Protein AF-G3ILK9-F1 (afdb_monomer_lite)

Sequence (93 aa):
MQEETKAKEEEGVPDEEGWVKVTRRGHRPVLPQTEASSLRVLKREKRKRARKELLNFYAWQHRETKMEHLAQLRKKFEEDKQRIELMRTQCKS

Structure (mmCIF, N/CA/C/O backbone):
data_AF-G3ILK9-F1
#
_entry.id   AF-G3ILK9-F1
#
loop_
_atom_site.group_PDB
_atom_site.id
_atom_site.type_symbol
_atom_site.label_atom_id
_atom_site.label_alt_id
_atom_site.label_comp_id
_atom_site.label_asym_id
_atom_site.label_entity_id
_atom_site.label_seq_id
_atom_site.pdbx_PDB_ins_code
_atom_site.Cartn_x
_atom_site.Cartn_y
_atom_site.Cartn_z
_atom_site.occupancy
_atom_site.B_iso_or_equiv
_atom_site.auth_seq_id
_atom_site.auth_comp_id
_atom_site.auth_asym_id
_atom_site.auth_atom_id
_atom_site.pdbx_PDB_model_num
ATOM 1 N N . MET A 1 1 ? -8.084 -28.549 -28.028 1.00 46.00 1 MET A N 1
ATOM 2 C CA . MET A 1 1 ? -9.452 -28.389 -28.575 1.00 46.00 1 MET A CA 1
ATOM 3 C C . MET A 1 1 ? -10.490 -29.239 -27.846 1.00 46.00 1 MET A C 1
ATOM 5 O O . MET A 1 1 ? -11.529 -28.694 -27.525 1.00 46.00 1 MET A O 1
ATOM 9 N N . GLN A 1 2 ? -10.233 -30.515 -27.527 1.00 50.34 2 GLN A N 1
ATOM 10 C CA . GLN A 1 2 ? -11.190 -31.356 -26.775 1.00 50.34 2 GLN A CA 1
ATOM 11 C C . GLN A 1 2 ? -11.376 -30.958 -25.290 1.00 50.34 2 GLN A C 1
ATOM 13 O O . GLN A 1 2 ? -12.419 -31.235 -24.713 1.00 50.34 2 GLN A O 1
ATOM 18 N N . GLU A 1 3 ? -10.399 -30.298 -24.657 1.00 56.16 3 GLU A N 1
ATOM 19 C CA . GLU A 1 3 ? -10.538 -29.769 -23.282 1.00 56.16 3 GLU A CA 1
ATOM 20 C C . GLU A 1 3 ? -11.410 -28.508 -23.208 1.00 56.16 3 GLU A C 1
ATOM 22 O O . GLU A 1 3 ? -12.193 -28.335 -22.278 1.00 56.16 3 GLU A O 1
ATOM 27 N N . GLU A 1 4 ? -11.321 -27.635 -24.213 1.00 59.03 4 GLU A N 1
ATOM 28 C CA . GLU A 1 4 ? -12.080 -26.379 -24.251 1.00 59.03 4 GLU A CA 1
ATOM 29 C C . GLU A 1 4 ? -13.581 -26.603 -24.464 1.00 59.03 4 GLU A C 1
ATOM 31 O O . GLU A 1 4 ? -14.383 -25.731 -24.140 1.00 59.03 4 GLU A O 1
ATOM 36 N N . THR A 1 5 ? -13.973 -27.748 -25.029 1.00 59.38 5 THR A N 1
ATOM 37 C CA . THR A 1 5 ? -15.382 -28.129 -25.182 1.00 59.38 5 THR A CA 1
ATOM 38 C C . THR A 1 5 ? -15.957 -28.667 -23.877 1.00 59.38 5 THR A C 1
ATOM 40 O O . THR A 1 5 ? -17.056 -28.270 -23.517 1.00 59.38 5 THR A O 1
ATOM 43 N N . LYS A 1 6 ? -15.185 -29.457 -23.116 1.00 61.03 6 LYS A N 1
ATOM 44 C CA . LYS A 1 6 ? -15.590 -29.947 -21.785 1.00 61.03 6 LYS A CA 1
ATOM 45 C C . LYS A 1 6 ? -15.772 -28.802 -20.783 1.00 61.03 6 LYS A C 1
ATOM 47 O O . LYS A 1 6 ? -16.787 -28.725 -20.107 1.00 61.03 6 LYS A O 1
ATOM 52 N N . ALA A 1 7 ? -14.854 -27.832 -20.781 1.00 60.62 7 ALA A N 1
ATOM 53 C CA . ALA A 1 7 ? -14.948 -26.656 -19.910 1.00 60.62 7 ALA A CA 1
ATOM 54 C C . ALA A 1 7 ? -16.147 -25.734 -20.219 1.00 60.62 7 ALA A C 1
ATOM 56 O O . ALA A 1 7 ? -16.564 -24.977 -19.350 1.00 60.62 7 ALA A O 1
ATOM 57 N N . LYS A 1 8 ? -16.701 -25.773 -21.443 1.00 61.41 8 LYS A N 1
ATOM 58 C CA . LYS A 1 8 ? -17.932 -25.039 -21.793 1.00 61.41 8 LYS A CA 1
ATOM 59 C C . LYS A 1 8 ? -19.189 -25.711 -21.246 1.00 61.41 8 LYS A C 1
ATOM 61 O O . LYS A 1 8 ? -20.164 -25.015 -20.992 1.00 61.41 8 LYS A O 1
ATOM 66 N N . GLU A 1 9 ? -19.177 -27.035 -21.123 1.00 61.41 9 GLU A N 1
ATOM 67 C CA . GLU A 1 9 ? -20.318 -27.818 -20.634 1.00 61.41 9 GLU A CA 1
ATOM 68 C C . GLU A 1 9 ? -20.411 -27.787 -19.098 1.00 61.41 9 GLU A C 1
ATOM 70 O O . GLU A 1 9 ? -21.508 -27.855 -18.555 1.00 61.41 9 GLU A O 1
ATOM 75 N N . GLU A 1 10 ? -19.285 -27.590 -18.403 1.00 60.62 10 GLU A N 1
ATOM 76 C CA . GLU A 1 10 ? -19.203 -27.477 -16.934 1.00 60.62 10 GLU A CA 1
ATOM 77 C C . GLU A 1 10 ? -19.314 -26.022 -16.407 1.00 60.62 10 GLU A C 1
ATOM 79 O O . GLU A 1 10 ? -19.322 -25.785 -15.197 1.00 60.62 10 GLU A O 1
ATOM 84 N N . GLU A 1 11 ? -19.404 -25.015 -17.287 1.00 59.56 11 GLU A N 1
ATOM 85 C CA . GLU A 1 11 ? -19.482 -23.593 -16.910 1.00 59.56 11 GLU A CA 1
ATOM 86 C C . GLU A 1 11 ? -20.860 -23.273 -16.290 1.00 59.56 11 GLU A C 1
ATOM 88 O O . GLU A 1 11 ? -21.869 -23.185 -16.986 1.00 59.56 11 GLU A O 1
ATOM 93 N N . GLY A 1 12 ? -20.903 -23.068 -14.969 1.00 62.38 12 GLY A N 1
ATOM 94 C CA . GLY A 1 12 ? -22.120 -22.670 -14.243 1.00 62.38 12 GLY A CA 1
ATOM 95 C C . GLY A 1 12 ? -22.913 -23.812 -13.602 1.00 62.38 12 GLY A C 1
ATOM 96 O O . GLY A 1 12 ? -23.954 -23.546 -13.000 1.00 62.38 12 GLY A O 1
ATOM 97 N N . VAL A 1 13 ? -22.422 -25.052 -13.676 1.00 70.69 13 VAL A N 1
ATOM 98 C CA . VAL A 1 13 ? -22.974 -26.177 -12.909 1.00 70.69 13 VAL A CA 1
ATOM 99 C C . VAL A 1 13 ? -22.403 -26.125 -11.481 1.00 70.69 13 VAL A C 1
ATOM 101 O O . VAL A 1 13 ? -21.182 -26.058 -11.328 1.00 70.69 13 VAL A O 1
ATOM 104 N N . PRO A 1 14 ? -23.242 -26.094 -10.429 1.00 71.44 14 PRO A N 1
ATOM 105 C CA . PRO A 1 14 ? -22.774 -26.214 -9.051 1.00 71.44 14 PRO A CA 1
ATOM 106 C C . PRO A 1 14 ? -22.221 -27.621 -8.807 1.00 71.44 14 PRO A C 1
ATOM 108 O O . PRO A 1 14 ? -22.898 -28.603 -9.114 1.00 71.44 14 PRO A O 1
ATOM 111 N N . ASP A 1 15 ? -21.017 -27.710 -8.242 1.00 77.62 15 ASP A N 1
ATOM 112 C CA . ASP A 1 15 ? -20.448 -28.979 -7.770 1.00 77.62 15 ASP A CA 1
ATOM 113 C C . ASP A 1 15 ? -21.276 -29.538 -6.580 1.00 77.62 15 ASP A C 1
ATOM 115 O O . ASP A 1 15 ? -22.121 -28.834 -6.019 1.00 77.62 15 ASP A O 1
ATOM 119 N N . GLU A 1 16 ? -21.032 -30.784 -6.157 1.00 73.38 16 GLU A N 1
ATOM 120 C CA . GLU A 1 16 ? -21.778 -31.455 -5.068 1.00 73.38 16 GLU A CA 1
ATOM 121 C C . GLU A 1 16 ? -21.724 -30.686 -3.725 1.00 73.38 16 GLU A C 1
ATOM 123 O O . GLU A 1 16 ? -22.697 -30.676 -2.971 1.00 73.38 16 GLU A O 1
ATOM 128 N N . GLU A 1 17 ? -20.648 -29.934 -3.464 1.00 77.75 17 GLU A N 1
ATOM 129 C CA . GLU A 1 17 ? -20.515 -29.004 -2.329 1.00 77.75 17 GLU A CA 1
ATOM 130 C C . GLU A 1 17 ? -21.074 -27.582 -2.582 1.00 77.75 17 GLU A C 1
ATOM 132 O O . GLU A 1 17 ? -20.874 -26.678 -1.767 1.00 77.75 17 GLU A O 1
ATOM 137 N N . GLY A 1 18 ? -21.764 -27.343 -3.701 1.00 76.94 18 GLY A N 1
ATOM 138 C CA . GLY A 1 18 ? -22.415 -26.069 -4.033 1.00 76.94 18 GLY A CA 1
ATOM 139 C C . GLY A 1 18 ? -21.471 -24.949 -4.491 1.00 76.94 18 GLY A C 1
ATOM 140 O O . GLY A 1 18 ? -21.886 -23.791 -4.584 1.00 76.94 18 GLY A O 1
ATOM 141 N N . TRP A 1 19 ? -20.205 -25.255 -4.784 1.00 78.75 19 TRP A N 1
ATOM 142 C CA . TRP A 1 19 ? -19.264 -24.284 -5.342 1.00 78.75 19 TRP A CA 1
ATOM 143 C C . TRP A 1 19 ? -19.491 -24.112 -6.842 1.00 78.75 19 TRP A C 1
ATOM 145 O O . TRP A 1 19 ? -19.639 -25.081 -7.581 1.00 78.75 19 TRP A O 1
ATOM 155 N N . VAL A 1 20 ? -19.481 -22.861 -7.304 1.00 76.88 20 VAL A N 1
ATOM 156 C CA . VAL A 1 20 ? -19.588 -22.524 -8.728 1.00 76.88 20 VAL A CA 1
ATOM 157 C C . VAL A 1 20 ? -18.210 -22.125 -9.248 1.00 76.88 20 VAL A C 1
ATOM 159 O O . VAL A 1 20 ? -17.652 -21.099 -8.846 1.00 76.88 20 VAL A O 1
ATOM 162 N N . LYS A 1 21 ? -17.650 -22.918 -10.167 1.00 71.50 21 LYS A N 1
ATOM 163 C CA . LYS A 1 21 ? -16.392 -22.589 -10.849 1.00 71.50 21 LYS A CA 1
ATOM 164 C C . LYS A 1 21 ? -16.625 -21.467 -11.870 1.00 71.50 21 LYS A C 1
ATOM 166 O O . LYS A 1 21 ? -17.131 -21.695 -12.964 1.00 71.50 21 LYS A O 1
ATOM 171 N N . VAL A 1 22 ? -16.227 -20.237 -1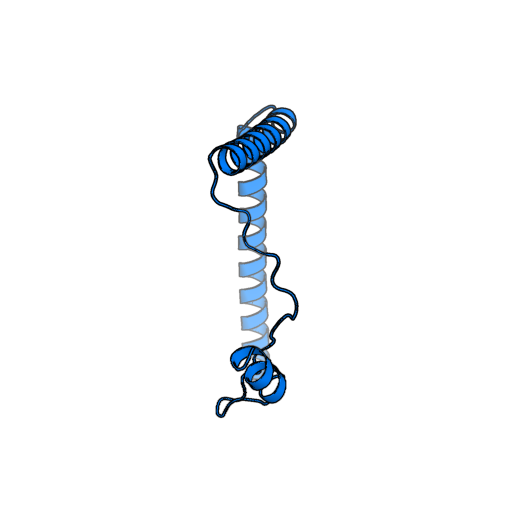1.534 1.00 74.56 22 VAL A N 1
ATOM 172 C CA . VAL A 1 22 ? -16.262 -19.096 -12.468 1.00 74.56 22 VAL A CA 1
ATOM 173 C C . VAL A 1 22 ? -15.005 -19.111 -13.340 1.00 74.56 22 VAL A C 1
ATOM 175 O O . VAL A 1 22 ? -13.946 -18.621 -12.943 1.00 74.56 22 VAL A O 1
ATOM 178 N N . THR A 1 23 ? -15.100 -19.657 -14.551 1.00 70.00 23 THR A N 1
ATOM 179 C CA . THR A 1 23 ? -13.994 -19.616 -15.518 1.00 70.00 23 THR A CA 1
ATOM 180 C C . THR A 1 23 ? -14.051 -18.341 -16.360 1.00 70.00 23 THR A C 1
ATOM 182 O O . THR A 1 23 ? -15.034 -18.083 -17.050 1.00 70.00 23 THR A O 1
ATOM 185 N N . ARG A 1 24 ? -12.980 -17.531 -16.372 1.00 69.94 24 ARG A N 1
ATOM 186 C CA . ARG A 1 24 ? -12.871 -16.395 -17.304 1.00 69.94 24 ARG A CA 1
ATOM 187 C C . ARG A 1 24 ? -12.353 -16.879 -18.657 1.00 69.94 24 ARG A C 1
ATOM 189 O O . ARG A 1 24 ? -11.167 -17.181 -18.790 1.00 69.94 24 ARG A O 1
ATOM 196 N N . ARG A 1 25 ? -13.210 -16.877 -19.680 1.00 67.25 25 ARG A N 1
ATOM 197 C CA . ARG A 1 25 ? -12.781 -17.107 -21.068 1.00 67.25 25 ARG A CA 1
ATOM 198 C C . ARG A 1 25 ? -11.812 -16.007 -21.523 1.00 67.25 25 ARG A C 1
ATOM 200 O O . ARG A 1 25 ? -12.052 -14.821 -21.302 1.00 67.25 25 ARG A O 1
ATOM 207 N N . GLY A 1 26 ? -10.698 -16.414 -22.135 1.00 67.62 26 GLY A N 1
ATOM 208 C CA . GLY A 1 26 ? -9.625 -15.521 -22.589 1.00 67.62 26 GLY A CA 1
ATOM 209 C C . GLY A 1 26 ? -8.439 -15.462 -21.624 1.00 67.62 26 GLY A C 1
ATOM 210 O O . GLY A 1 26 ? -8.248 -14.486 -20.888 1.00 67.62 26 GLY A O 1
ATOM 211 N N . HIS A 1 27 ? -7.599 -16.498 -21.648 1.00 68.69 27 HIS A N 1
ATOM 212 C CA . HIS A 1 27 ? -6.283 -16.432 -21.024 1.00 68.69 27 HIS A CA 1
ATOM 213 C C . HIS A 1 27 ? -5.357 -15.594 -21.919 1.00 68.69 27 HIS A C 1
ATOM 215 O O . HIS A 1 27 ? -5.098 -15.952 -23.067 1.00 68.69 27 HIS A O 1
ATOM 221 N N . ARG A 1 28 ? -4.855 -14.457 -21.416 1.00 71.94 28 ARG A N 1
ATOM 222 C CA . ARG A 1 28 ? -3.763 -13.748 -22.101 1.00 71.94 28 ARG A CA 1
ATOM 223 C C . ARG A 1 28 ? -2.531 -14.649 -22.032 1.00 71.94 28 ARG A C 1
ATOM 225 O O . ARG A 1 28 ? -2.174 -15.017 -20.915 1.00 71.94 28 ARG A O 1
ATOM 232 N N . PRO A 1 29 ? -1.879 -14.991 -23.157 1.00 74.75 29 PRO A N 1
ATOM 233 C CA . PRO A 1 29 ? -0.683 -15.822 -23.118 1.00 74.75 29 PRO A CA 1
ATOM 234 C C . PRO A 1 29 ? 0.327 -15.213 -22.143 1.00 74.75 29 PRO A C 1
ATOM 236 O O . PRO A 1 29 ? 0.519 -13.991 -22.121 1.00 74.75 29 PRO A O 1
ATOM 239 N N . VAL A 1 30 ? 0.919 -16.064 -21.298 1.00 74.00 30 VAL A N 1
ATOM 240 C CA . VAL A 1 30 ? 1.964 -15.634 -20.364 1.00 74.00 30 VAL A CA 1
ATOM 241 C C . VAL A 1 30 ? 3.064 -14.993 -21.200 1.00 74.00 30 VAL A C 1
ATOM 243 O O . VAL A 1 30 ? 3.491 -15.571 -22.201 1.00 74.00 30 VAL A O 1
ATOM 246 N N . LEU A 1 31 ? 3.487 -13.776 -20.840 1.00 73.00 31 LEU A N 1
ATOM 247 C CA . LEU A 1 31 ? 4.587 -13.139 -21.560 1.00 73.00 31 LEU A CA 1
ATOM 248 C C . LEU A 1 31 ? 5.797 -14.084 -21.527 1.00 73.00 31 LEU A C 1
ATOM 250 O O . LEU A 1 31 ? 6.132 -14.575 -20.448 1.00 73.00 31 LEU A O 1
ATOM 254 N N . PRO A 1 32 ? 6.472 -14.313 -22.666 1.00 75.62 32 PRO A N 1
ATOM 255 C CA . PRO A 1 32 ? 7.608 -15.218 -22.708 1.00 75.62 32 PRO A CA 1
ATOM 256 C C . PRO A 1 32 ? 8.687 -14.735 -21.735 1.00 75.62 32 PRO A C 1
ATOM 258 O O . PRO A 1 32 ? 9.043 -13.547 -21.716 1.00 75.62 32 PRO A O 1
ATOM 261 N N . GLN A 1 33 ? 9.190 -15.659 -20.913 1.00 76.81 33 GLN A N 1
ATOM 262 C CA . GLN A 1 33 ? 10.209 -15.407 -19.895 1.00 76.81 33 GLN A CA 1
ATOM 263 C C . GLN A 1 33 ? 11.584 -15.253 -20.558 1.00 76.81 33 GLN A C 1
ATOM 265 O O . GLN A 1 33 ? 12.460 -16.101 -20.471 1.00 76.81 33 GLN A O 1
ATOM 270 N N . THR A 1 34 ? 11.734 -14.156 -21.291 1.00 87.06 34 THR A N 1
ATOM 271 C CA . THR A 1 34 ? 12.967 -13.742 -21.964 1.00 87.06 34 THR A CA 1
ATOM 272 C C . THR A 1 34 ? 13.701 -12.711 -21.116 1.00 87.06 34 THR A C 1
ATOM 274 O O . THR A 1 34 ? 13.078 -11.958 -20.363 1.00 87.06 34 THR A O 1
ATOM 277 N N . GLU A 1 35 ? 15.018 -12.600 -21.282 1.00 87.06 35 GLU A N 1
ATOM 278 C CA . GLU A 1 35 ? 15.828 -11.587 -20.589 1.00 87.06 35 GLU A CA 1
ATOM 279 C C . GLU A 1 35 ? 15.298 -10.164 -20.827 1.00 87.06 35 GLU A C 1
ATOM 281 O O . GLU A 1 35 ? 15.190 -9.359 -19.900 1.00 87.06 35 GLU A O 1
ATOM 286 N N . ALA A 1 36 ? 14.852 -9.869 -22.052 1.00 86.56 36 ALA A N 1
ATOM 287 C CA . ALA A 1 36 ? 14.234 -8.592 -22.398 1.00 86.56 36 ALA A CA 1
ATOM 288 C C . ALA A 1 36 ? 12.931 -8.324 -21.619 1.00 86.56 36 ALA A C 1
ATOM 290 O O . ALA A 1 36 ? 12.672 -7.180 -21.228 1.00 86.56 36 ALA A O 1
ATOM 291 N N . SER A 1 37 ? 12.116 -9.354 -21.367 1.00 85.81 37 SER A N 1
ATOM 292 C CA . SER A 1 37 ? 10.910 -9.257 -20.533 1.00 85.81 37 SER A CA 1
ATOM 293 C C . SER A 1 37 ? 11.276 -8.948 -19.078 1.00 85.81 37 SER A C 1
ATOM 295 O O . SER A 1 37 ? 10.761 -7.986 -18.500 1.00 85.81 37 SER A O 1
ATOM 297 N N . SER A 1 38 ? 12.258 -9.665 -18.525 1.00 86.31 38 SER A N 1
ATOM 298 C CA . SER A 1 38 ? 12.780 -9.436 -17.172 1.00 86.31 38 SER A CA 1
ATOM 299 C C . SER A 1 38 ? 13.323 -8.014 -17.001 1.00 86.31 38 SER A C 1
ATOM 301 O O . SER A 1 38 ? 12.973 -7.315 -16.048 1.00 86.31 38 SER A O 1
ATOM 303 N N . LEU A 1 39 ? 14.089 -7.511 -17.973 1.00 91.62 39 LEU A N 1
ATOM 304 C CA . LEU A 1 39 ? 14.597 -6.137 -17.962 1.00 91.62 39 LEU A CA 1
ATOM 305 C C . LEU A 1 39 ? 13.472 -5.091 -18.022 1.00 91.62 39 LEU A C 1
ATOM 307 O O . LEU A 1 39 ? 13.566 -4.048 -17.371 1.00 91.62 39 LEU A O 1
ATOM 311 N N . ARG A 1 40 ? 12.391 -5.345 -18.771 1.00 89.00 40 ARG A N 1
ATOM 312 C CA . ARG A 1 40 ? 11.213 -4.457 -18.811 1.00 89.00 40 ARG A CA 1
ATOM 313 C C . ARG A 1 40 ? 10.497 -4.410 -17.461 1.00 89.00 40 ARG A C 1
ATOM 315 O O . ARG A 1 40 ? 10.107 -3.321 -17.031 1.00 89.00 40 ARG A O 1
ATOM 322 N N . VAL A 1 41 ? 10.362 -5.549 -16.782 1.00 90.00 41 VAL A N 1
ATOM 323 C CA . VAL A 1 41 ? 9.802 -5.621 -15.423 1.00 90.00 41 VAL A CA 1
ATOM 324 C C . VAL A 1 41 ? 10.673 -4.826 -14.452 1.00 90.00 41 VAL A C 1
ATOM 326 O O . VAL A 1 41 ? 10.166 -3.903 -13.813 1.00 90.00 41 VAL A O 1
ATOM 329 N N . LEU A 1 42 ? 11.986 -5.069 -14.435 1.00 91.06 42 LEU A N 1
ATOM 330 C CA . LEU A 1 42 ? 12.933 -4.354 -13.573 1.00 91.06 42 LEU A CA 1
ATOM 331 C C . LEU A 1 42 ? 12.917 -2.836 -13.815 1.00 91.06 42 LEU A C 1
ATOM 333 O O . LEU A 1 42 ? 12.888 -2.051 -12.866 1.00 91.06 42 LEU A O 1
ATOM 337 N N . LYS A 1 43 ? 12.869 -2.387 -15.077 1.00 93.38 43 LYS A N 1
ATOM 338 C CA . LYS A 1 43 ? 12.728 -0.957 -15.417 1.00 93.38 43 LYS A CA 1
ATOM 339 C C . LYS A 1 43 ? 11.417 -0.371 -14.884 1.00 93.38 43 LYS A C 1
ATOM 341 O O . LYS A 1 43 ? 11.404 0.748 -14.366 1.00 93.38 43 LYS A O 1
ATOM 346 N N . ARG A 1 44 ? 10.311 -1.117 -14.977 1.00 93.38 44 ARG A N 1
ATOM 347 C CA . ARG A 1 44 ? 9.006 -0.693 -14.450 1.00 93.38 44 ARG A CA 1
ATOM 348 C C . ARG A 1 44 ? 9.025 -0.587 -12.927 1.00 93.38 44 ARG A C 1
ATOM 350 O O . ARG A 1 44 ? 8.457 0.364 -12.392 1.00 93.38 44 ARG A O 1
ATOM 357 N N . GLU A 1 45 ? 9.684 -1.512 -12.239 1.00 93.31 45 GLU A N 1
ATOM 358 C CA . GLU A 1 45 ? 9.854 -1.462 -10.786 1.00 93.31 45 GLU A CA 1
ATOM 359 C C . GLU A 1 45 ? 10.727 -0.292 -10.341 1.00 93.31 45 GLU A C 1
ATOM 361 O O . GLU A 1 45 ? 10.306 0.464 -9.465 1.00 93.31 45 GLU A O 1
ATOM 366 N N . LYS A 1 46 ? 11.868 -0.057 -11.001 1.00 91.19 46 LYS A N 1
ATOM 367 C CA . LYS A 1 46 ? 12.713 1.122 -10.747 1.00 91.19 46 LYS A CA 1
ATOM 368 C C . LYS A 1 46 ? 11.926 2.423 -10.910 1.00 91.19 46 LYS A C 1
ATOM 370 O O . LYS A 1 46 ? 11.974 3.277 -10.033 1.00 91.19 46 LYS A O 1
ATOM 375 N N . ARG A 1 47 ? 11.112 2.550 -11.968 1.00 90.62 47 ARG A N 1
ATOM 376 C CA . ARG A 1 47 ? 10.247 3.728 -12.174 1.00 90.62 47 ARG A CA 1
ATOM 377 C C . ARG A 1 47 ? 9.183 3.876 -11.082 1.00 90.62 47 ARG A C 1
ATOM 379 O O . ARG A 1 47 ? 8.896 4.994 -10.664 1.00 90.62 47 ARG A O 1
ATOM 386 N N . LYS A 1 48 ? 8.581 2.774 -10.618 1.00 89.75 48 LYS A N 1
ATOM 387 C CA . LYS A 1 48 ? 7.631 2.794 -9.490 1.00 89.75 48 LYS A CA 1
ATOM 388 C C . LYS A 1 48 ? 8.316 3.225 -8.195 1.00 89.75 48 LYS A C 1
ATOM 390 O O . LYS A 1 48 ? 7.723 3.993 -7.445 1.00 8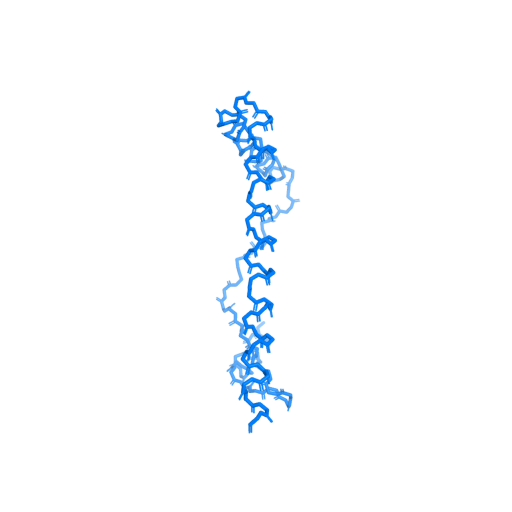9.75 48 LYS A O 1
ATOM 395 N N . ARG A 1 49 ? 9.532 2.737 -7.939 1.00 86.06 49 ARG A N 1
ATOM 396 C CA . ARG A 1 49 ? 10.316 3.088 -6.754 1.00 86.06 49 ARG A CA 1
ATOM 397 C C . ARG A 1 49 ? 10.708 4.567 -6.775 1.00 86.06 49 ARG A C 1
ATOM 399 O O . ARG A 1 49 ? 10.344 5.262 -5.841 1.00 86.06 49 ARG A O 1
ATOM 406 N N . ALA A 1 50 ? 11.259 5.066 -7.880 1.00 84.06 50 ALA A N 1
ATOM 407 C CA . ALA A 1 50 ? 11.617 6.479 -8.036 1.00 84.06 50 ALA A CA 1
ATOM 408 C C . ALA A 1 50 ? 10.416 7.430 -7.864 1.00 84.06 50 ALA A C 1
ATOM 410 O O . ALA A 1 50 ? 10.527 8.471 -7.228 1.00 84.06 50 ALA A O 1
ATOM 411 N N . ARG A 1 51 ? 9.229 7.058 -8.374 1.00 81.62 51 ARG A N 1
ATOM 412 C CA . ARG A 1 51 ? 7.991 7.825 -8.133 1.00 81.62 51 ARG A CA 1
ATOM 413 C C . ARG A 1 51 ? 7.626 7.890 -6.651 1.00 81.62 51 ARG A C 1
ATOM 415 O O . ARG A 1 51 ? 7.169 8.927 -6.194 1.00 81.62 51 ARG A O 1
ATOM 422 N N . LYS A 1 52 ? 7.799 6.784 -5.922 1.00 75.94 52 LYS A N 1
ATOM 423 C CA . LYS A 1 52 ? 7.534 6.727 -4.480 1.00 75.94 52 LYS A CA 1
ATOM 424 C C . LYS A 1 52 ? 8.590 7.499 -3.695 1.00 75.94 52 LYS A C 1
ATOM 426 O O . LYS A 1 52 ? 8.224 8.226 -2.795 1.00 75.94 52 LYS A O 1
ATOM 431 N N . GLU A 1 53 ? 9.863 7.386 -4.049 1.00 68.88 53 GLU A N 1
ATOM 432 C CA . GLU A 1 53 ? 10.952 8.144 -3.420 1.00 68.88 53 GLU A CA 1
ATOM 433 C C . GLU A 1 53 ? 10.766 9.659 -3.606 1.00 68.88 53 GLU A C 1
ATOM 435 O O . GLU A 1 53 ? 10.926 10.400 -2.646 1.00 68.88 53 GLU A O 1
ATOM 440 N N . LEU A 1 54 ? 10.301 10.115 -4.778 1.00 66.75 54 LEU A N 1
ATOM 441 C CA . LEU A 1 54 ? 9.995 11.532 -5.028 1.00 66.75 54 LEU A CA 1
ATOM 442 C C . LEU A 1 54 ? 8.788 12.054 -4.224 1.00 66.75 54 LEU A C 1
ATOM 444 O O . LEU A 1 54 ? 8.742 13.225 -3.867 1.00 66.75 54 LEU A O 1
ATOM 448 N N . LEU A 1 55 ? 7.811 11.191 -3.929 1.00 65.62 55 LEU A N 1
ATOM 449 C CA . LEU A 1 55 ? 6.681 11.496 -3.038 1.00 65.62 55 LEU A CA 1
ATOM 450 C C . LEU A 1 55 ? 7.068 11.430 -1.551 1.00 65.62 55 LEU A C 1
ATOM 452 O O . LEU A 1 55 ? 6.371 11.983 -0.704 1.00 65.62 55 LEU A O 1
ATOM 456 N N . ASN A 1 56 ? 8.169 10.752 -1.227 1.00 64.25 56 ASN A N 1
ATOM 457 C CA . ASN A 1 56 ? 8.551 10.387 0.130 1.00 64.25 56 ASN A CA 1
ATOM 458 C C . ASN A 1 56 ? 9.890 11.039 0.488 1.00 64.25 56 ASN A C 1
ATOM 460 O O . ASN A 1 56 ? 10.866 10.337 0.750 1.00 64.25 56 ASN A O 1
ATOM 464 N N . PHE A 1 57 ? 9.921 12.374 0.531 1.00 63.84 57 PHE A N 1
ATOM 465 C CA . PHE A 1 57 ? 11.109 13.141 0.926 1.00 63.84 57 PHE A CA 1
ATOM 466 C C . PHE A 1 57 ? 11.708 12.671 2.261 1.00 63.84 57 PHE A C 1
ATOM 468 O O . PHE A 1 57 ? 12.926 12.684 2.419 1.00 63.84 57 PHE A O 1
ATOM 475 N N . TYR A 1 58 ? 10.877 12.171 3.185 1.00 74.81 58 TYR A N 1
ATOM 476 C CA . TYR A 1 58 ? 11.352 11.542 4.409 1.00 74.81 58 TYR A CA 1
ATOM 477 C C . TYR A 1 58 ? 10.638 10.228 4.731 1.00 74.81 58 TYR A C 1
ATOM 479 O O . TYR A 1 58 ? 9.411 10.135 4.783 1.00 74.81 58 TYR A O 1
ATOM 487 N N . ALA A 1 59 ? 11.430 9.201 5.041 1.00 71.12 59 ALA A N 1
ATOM 488 C CA . ALA A 1 59 ? 10.927 7.896 5.460 1.00 71.12 59 ALA A CA 1
ATOM 489 C C . ALA A 1 59 ? 10.168 7.935 6.807 1.00 71.12 59 ALA A C 1
ATOM 491 O O . ALA A 1 59 ? 9.319 7.076 7.050 1.00 71.12 59 ALA A O 1
ATOM 492 N N . TRP A 1 60 ? 10.443 8.921 7.674 1.00 78.00 60 TRP A N 1
ATOM 493 C CA . TRP A 1 60 ? 9.834 9.014 9.008 1.00 78.00 60 TRP A CA 1
ATOM 494 C C . TRP A 1 60 ? 8.353 9.427 8.967 1.00 78.00 60 TRP A C 1
ATOM 496 O O . TRP A 1 60 ? 7.554 8.847 9.698 1.00 78.00 60 TRP A O 1
ATOM 506 N N . GLN A 1 61 ? 7.956 10.296 8.032 1.00 79.00 61 GLN A N 1
ATOM 507 C CA . GLN A 1 61 ? 6.563 10.737 7.854 1.00 79.00 61 GLN A CA 1
ATOM 508 C C . GLN A 1 61 ? 5.617 9.567 7.510 1.00 79.00 61 GLN A C 1
ATOM 510 O O . GLN A 1 61 ? 4.480 9.479 7.974 1.00 79.00 61 GLN A O 1
ATOM 515 N N . HIS A 1 62 ? 6.106 8.595 6.734 1.00 78.31 62 HIS A N 1
ATOM 516 C CA . HIS A 1 62 ? 5.361 7.366 6.421 1.00 78.31 62 HIS A CA 1
ATOM 517 C C . HIS A 1 62 ? 5.258 6.407 7.599 1.00 78.31 62 HIS A C 1
ATOM 519 O O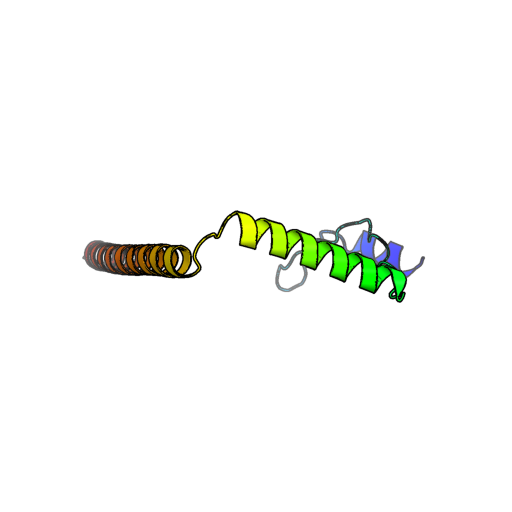 . HIS A 1 62 ? 4.319 5.619 7.676 1.00 78.31 62 HIS A O 1
ATOM 525 N N . ARG A 1 63 ? 6.248 6.415 8.492 1.00 85.69 63 ARG A N 1
ATOM 526 C CA . ARG A 1 63 ? 6.210 5.589 9.698 1.00 85.69 63 ARG A CA 1
ATOM 527 C C . ARG A 1 63 ? 5.163 6.132 10.662 1.00 85.69 63 ARG A C 1
ATOM 529 O O . ARG A 1 63 ? 4.376 5.347 11.173 1.00 85.69 63 ARG A O 1
ATOM 536 N N . GLU A 1 64 ? 5.126 7.445 10.844 1.00 86.88 64 GLU A N 1
ATOM 537 C CA . GLU A 1 64 ? 4.156 8.124 11.701 1.00 86.88 64 GLU A CA 1
ATOM 538 C C . GLU A 1 64 ? 2.715 7.912 11.219 1.00 86.88 64 GLU A C 1
ATOM 540 O O . GLU A 1 64 ? 1.913 7.333 11.946 1.00 86.88 64 GLU A O 1
ATOM 545 N N . THR A 1 65 ? 2.419 8.228 9.954 1.00 87.81 65 THR A N 1
ATOM 546 C CA . THR A 1 65 ? 1.074 8.039 9.367 1.00 87.81 65 THR A CA 1
ATOM 547 C C . THR A 1 65 ? 0.575 6.592 9.436 1.00 87.81 65 THR A C 1
ATOM 549 O O . THR A 1 65 ? -0.594 6.340 9.729 1.00 87.81 65 THR A O 1
ATOM 552 N N . LYS A 1 66 ? 1.451 5.603 9.211 1.00 90.88 66 LYS A N 1
ATOM 553 C CA . LYS A 1 66 ? 1.088 4.181 9.351 1.00 90.88 66 LYS A CA 1
ATOM 554 C C . LYS A 1 66 ? 0.791 3.797 10.796 1.00 90.88 66 LYS A C 1
ATOM 556 O O . LYS A 1 66 ? -0.113 2.998 11.026 1.00 90.88 66 LYS A O 1
ATOM 561 N N . MET A 1 67 ? 1.552 4.328 11.752 1.00 94.50 67 MET A N 1
ATOM 562 C CA . MET A 1 67 ? 1.324 4.068 13.175 1.00 94.50 67 MET A CA 1
ATOM 563 C C . MET A 1 67 ? 0.025 4.710 13.651 1.00 94.50 67 MET A C 1
ATOM 565 O O . MET A 1 67 ? -0.746 4.057 14.351 1.00 94.50 67 MET A O 1
ATOM 569 N N . GLU A 1 68 ? -0.259 5.935 13.213 1.00 94.19 68 GLU A N 1
ATOM 570 C CA . GLU A 1 68 ? -1.521 6.612 13.498 1.00 94.19 68 GLU A CA 1
ATOM 571 C C . GLU A 1 68 ? -2.711 5.819 12.940 1.00 94.19 68 GLU A C 1
ATOM 573 O O . GLU A 1 68 ? -3.656 5.516 13.668 1.00 94.19 68 GLU A O 1
ATOM 578 N N . HIS A 1 69 ? -2.634 5.383 11.680 1.00 95.69 69 HIS A N 1
ATOM 579 C CA . HIS A 1 69 ? -3.681 4.565 11.071 1.00 95.69 69 HIS A CA 1
ATOM 580 C C . HIS A 1 69 ? -3.888 3.230 11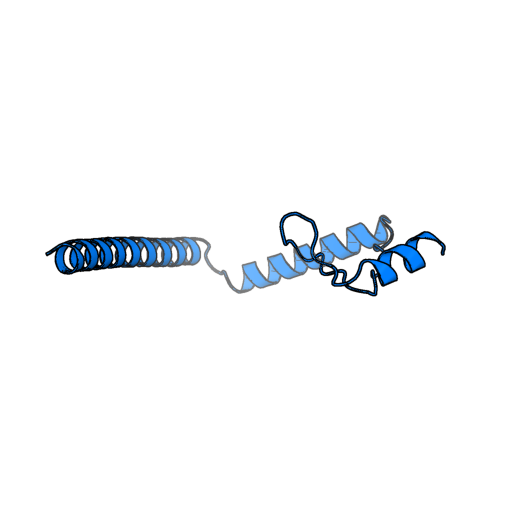.807 1.00 95.69 69 HIS A C 1
ATOM 582 O O . HIS A 1 69 ? -5.023 2.810 12.041 1.00 95.69 69 HIS A O 1
ATOM 588 N N . LEU A 1 70 ? -2.802 2.576 12.233 1.00 96.62 70 LEU A N 1
ATOM 589 C CA . LEU A 1 70 ? -2.870 1.346 13.022 1.00 96.62 70 LEU A CA 1
ATOM 590 C C . LEU A 1 70 ? -3.525 1.578 14.391 1.00 96.62 70 LEU A C 1
ATOM 592 O O . LEU A 1 70 ? -4.328 0.755 14.832 1.00 96.62 70 LEU A O 1
ATOM 596 N N . ALA A 1 71 ? -3.213 2.691 15.056 1.00 97.12 71 ALA A N 1
ATOM 597 C CA . ALA A 1 71 ? -3.831 3.061 16.324 1.00 97.12 71 ALA A CA 1
ATOM 598 C C . ALA A 1 71 ? -5.337 3.327 16.162 1.00 97.12 71 ALA A C 1
ATOM 600 O O . ALA A 1 71 ? -6.137 2.829 16.955 1.00 97.12 71 ALA A O 1
ATOM 601 N N . GLN A 1 72 ? -5.740 4.028 15.097 1.00 96.94 72 GLN A N 1
ATOM 602 C CA . GLN A 1 72 ? -7.151 4.269 14.779 1.00 96.94 72 GLN A CA 1
ATOM 603 C C . GLN A 1 72 ? -7.924 2.963 14.542 1.00 96.94 72 GLN A C 1
ATOM 605 O O . GLN A 1 72 ? -9.046 2.822 15.026 1.00 96.94 72 GLN A O 1
ATOM 610 N N . LEU A 1 73 ? -7.334 1.996 13.830 1.00 97.62 73 LEU A N 1
ATOM 611 C CA . LEU A 1 73 ? -7.952 0.685 13.603 1.00 97.62 73 LEU A CA 1
ATOM 612 C C . LEU A 1 73 ? -8.129 -0.103 14.903 1.00 97.62 73 LEU A C 1
ATOM 614 O O . LEU A 1 73 ? -9.194 -0.674 15.122 1.00 97.62 73 LEU A O 1
ATOM 618 N N . ARG A 1 74 ? -7.116 -0.105 15.779 1.00 96.81 74 ARG A N 1
ATOM 619 C CA . ARG A 1 74 ? -7.200 -0.765 17.093 1.00 96.81 74 ARG A CA 1
ATOM 620 C C . ARG A 1 74 ? -8.317 -0.173 17.944 1.00 96.81 74 ARG A C 1
ATOM 622 O O . ARG A 1 74 ? -9.124 -0.923 18.480 1.00 96.81 74 ARG A O 1
ATOM 629 N N . LYS A 1 75 ? -8.411 1.159 17.982 1.00 97.88 75 LYS A N 1
ATOM 630 C CA . LYS A 1 75 ? -9.467 1.866 18.711 1.00 97.88 75 LYS A CA 1
ATOM 631 C C . LYS A 1 75 ? -10.862 1.486 18.207 1.00 97.88 75 LYS A C 1
ATOM 633 O O . LYS A 1 75 ? -11.698 1.065 18.996 1.00 97.88 75 LYS A O 1
ATOM 638 N N . LYS A 1 76 ? -11.094 1.568 16.892 1.00 97.94 76 LYS A N 1
ATOM 639 C CA . LYS A 1 76 ? -12.390 1.198 16.295 1.00 97.94 76 LYS A CA 1
ATOM 640 C C . LYS A 1 76 ? -12.756 -0.261 16.560 1.00 97.94 76 LYS A C 1
ATOM 642 O O . LYS A 1 76 ? -13.907 -0.564 16.839 1.00 97.94 76 LYS A O 1
ATOM 647 N N . PHE A 1 77 ? -11.775 -1.158 16.506 1.00 98.12 77 PHE A N 1
ATOM 648 C CA . PHE A 1 77 ? -12.000 -2.573 16.777 1.00 98.12 77 PHE A CA 1
ATOM 649 C C . PHE A 1 77 ? -12.425 -2.832 18.230 1.00 98.12 77 PHE A C 1
ATOM 651 O O . PHE A 1 77 ? -13.325 -3.634 18.472 1.00 98.12 77 PHE A O 1
ATOM 658 N N . GLU A 1 78 ? -11.806 -2.151 19.197 1.00 97.44 78 GLU A N 1
ATOM 659 C CA . GLU A 1 78 ? -12.203 -2.236 20.607 1.00 97.44 78 GLU A CA 1
ATOM 660 C C . GLU A 1 78 ? -13.614 -1.682 20.839 1.00 97.44 78 GLU A C 1
ATOM 662 O O . GLU A 1 78 ? -14.419 -2.330 21.509 1.00 97.44 78 GLU A O 1
ATOM 667 N N . GLU A 1 79 ? -13.945 -0.540 20.232 1.00 97.38 79 GLU A N 1
ATOM 668 C CA . GLU A 1 79 ? -15.289 0.051 20.283 1.00 97.38 79 GLU A CA 1
ATOM 669 C C . GLU A 1 79 ? -16.351 -0.890 19.689 1.00 97.38 79 GLU A C 1
ATOM 671 O O . GLU A 1 79 ? -17.405 -1.114 20.289 1.00 97.38 79 GLU A O 1
ATOM 676 N N . ASP A 1 80 ? -16.071 -1.495 18.533 1.00 97.06 80 ASP A N 1
ATOM 677 C CA . ASP A 1 80 ? -16.983 -2.441 17.890 1.00 97.06 80 ASP A CA 1
ATOM 678 C C . ASP A 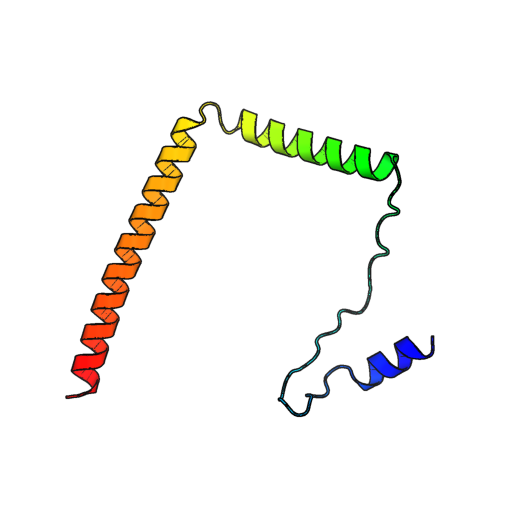1 80 ? -17.139 -3.726 18.712 1.00 97.06 80 ASP A C 1
ATOM 680 O O . ASP A 1 80 ? -18.248 -4.253 18.829 1.00 97.06 80 ASP A O 1
ATOM 684 N N . LYS A 1 81 ? -16.065 -4.206 19.350 1.00 97.25 81 LYS A N 1
ATOM 685 C CA . LYS A 1 81 ? -16.125 -5.349 20.270 1.00 97.25 81 LYS A CA 1
ATOM 686 C C . LYS A 1 81 ? -17.060 -5.062 21.447 1.00 97.25 81 LYS A C 1
ATOM 688 O O . LYS A 1 81 ? -17.916 -5.894 21.745 1.00 97.25 81 LYS A O 1
ATOM 693 N N . GLN A 1 82 ? -16.935 -3.885 22.062 1.00 96.12 82 GLN A N 1
ATOM 694 C CA . GLN A 1 82 ? -17.818 -3.449 23.149 1.00 96.12 82 GLN A CA 1
ATOM 695 C C . GLN A 1 82 ? -19.272 -3.330 22.675 1.00 96.12 82 GLN A C 1
ATOM 697 O O . GLN A 1 82 ? -20.180 -3.824 23.341 1.00 96.12 82 GLN A O 1
ATOM 702 N N . ARG A 1 83 ? -19.508 -2.746 21.492 1.00 95.44 83 ARG A N 1
ATOM 703 C CA . ARG A 1 83 ? -20.854 -2.637 20.909 1.00 95.44 83 ARG A CA 1
ATOM 704 C C . ARG A 1 83 ? -21.486 -4.012 20.685 1.00 95.44 83 ARG A C 1
ATOM 706 O O . ARG A 1 83 ? -22.650 -4.205 21.018 1.00 95.44 83 ARG A O 1
ATOM 713 N N . ILE A 1 84 ? -20.733 -4.974 20.150 1.00 94.88 84 ILE A N 1
ATOM 714 C CA . ILE A 1 84 ? -21.220 -6.344 19.926 1.00 94.88 84 ILE A CA 1
ATOM 715 C C . ILE A 1 84 ? -21.539 -7.037 21.253 1.00 94.88 84 ILE A C 1
ATOM 717 O O . ILE A 1 84 ? -22.536 -7.751 21.338 1.00 94.88 84 ILE A O 1
ATOM 721 N N . GLU A 1 85 ? -20.720 -6.844 22.285 1.00 93.88 85 GLU A N 1
ATOM 722 C CA . GLU A 1 85 ? -20.967 -7.414 23.609 1.00 93.88 85 GLU A CA 1
ATOM 723 C C . GLU A 1 85 ? -22.252 -6.857 24.235 1.00 93.88 85 GLU A C 1
ATOM 725 O O . GLU A 1 85 ? -23.094 -7.643 24.665 1.00 93.88 85 GLU A O 1
ATOM 730 N N . LEU A 1 86 ? -22.466 -5.539 24.169 1.00 93.44 86 LEU A N 1
ATOM 731 C CA . LEU A 1 86 ? -23.708 -4.894 24.613 1.00 93.44 86 LEU A CA 1
ATOM 732 C C . LEU A 1 86 ? -24.940 -5.403 23.851 1.00 93.44 86 LEU A C 1
ATOM 734 O O . LEU A 1 86 ? -25.969 -5.692 24.454 1.00 93.44 86 LEU A O 1
ATOM 738 N N . MET A 1 87 ? -24.845 -5.560 22.529 1.00 90.38 87 MET A N 1
ATOM 739 C CA . MET A 1 87 ? -25.955 -6.106 21.737 1.00 90.38 87 MET A CA 1
ATOM 740 C C . MET A 1 87 ? -26.232 -7.571 22.103 1.00 90.38 87 MET A C 1
ATOM 742 O O . MET A 1 87 ? -27.380 -7.993 22.192 1.00 90.38 87 MET A O 1
ATOM 746 N N . ARG A 1 88 ? -25.187 -8.364 22.367 1.00 90.62 88 ARG A N 1
ATOM 747 C CA . ARG A 1 88 ? -25.332 -9.767 22.784 1.00 90.62 88 ARG A CA 1
ATOM 748 C C . ARG A 1 88 ? -25.959 -9.917 24.165 1.00 90.62 88 ARG A C 1
ATOM 750 O O . ARG A 1 88 ? -26.648 -10.912 24.372 1.00 90.62 88 ARG A O 1
ATOM 757 N N . THR A 1 89 ? -25.695 -9.005 25.099 1.00 89.81 89 THR A N 1
ATOM 758 C CA . THR A 1 89 ? -26.332 -9.031 26.422 1.00 89.81 89 THR A CA 1
ATOM 759 C C . THR A 1 89 ? -27.796 -8.608 26.329 1.00 89.81 89 THR A C 1
ATOM 761 O O . THR A 1 89 ? -28.641 -9.311 26.871 1.00 89.81 89 THR A O 1
ATOM 764 N N . GLN A 1 90 ? -28.108 -7.555 25.563 1.00 82.75 90 GLN A N 1
ATOM 765 C CA . GLN A 1 90 ? -29.483 -7.085 25.335 1.00 82.75 90 GLN A CA 1
ATOM 766 C C . GLN A 1 90 ? -30.366 -8.086 24.573 1.00 82.75 90 GLN A C 1
ATOM 768 O O . GLN A 1 90 ? -31.562 -8.138 24.816 1.00 82.75 90 GLN A O 1
ATOM 773 N N . CYS A 1 91 ? -29.814 -8.884 23.654 1.00 71.25 91 CYS A N 1
ATOM 774 C CA . CYS A 1 91 ? -30.593 -9.895 22.923 1.00 71.25 91 CYS A CA 1
ATOM 775 C C . CYS A 1 91 ? -30.795 -11.213 23.693 1.00 71.25 91 CYS A C 1
ATOM 777 O O . CYS A 1 91 ? -31.481 -12.099 23.189 1.00 71.25 91 CYS A O 1
ATOM 779 N N . LYS A 1 92 ? -30.141 -11.398 24.847 1.00 69.56 92 LYS A N 1
ATOM 780 C CA . LYS A 1 92 ? -30.259 -12.615 25.673 1.00 69.56 92 LYS A CA 1
A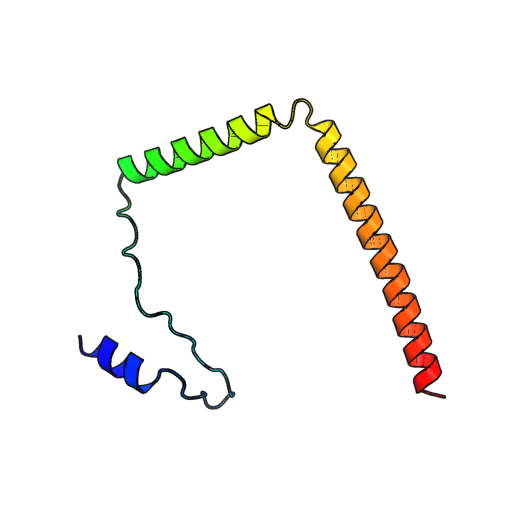TOM 781 C C . LYS A 1 92 ? -31.134 -12.431 26.916 1.00 69.56 92 LYS A C 1
ATOM 783 O O . LYS A 1 92 ? -31.476 -13.436 27.536 1.00 69.56 92 LYS A O 1
ATOM 788 N N . SER A 1 93 ? -31.450 -11.189 27.280 1.00 51.31 93 SER A N 1
ATOM 789 C CA . SER A 1 93 ? -32.565 -10.818 28.164 1.00 51.31 93 SER A CA 1
ATOM 790 C C . SER A 1 93 ? -33.882 -10.825 27.404 1.00 51.31 93 SER A C 1
ATOM 792 O O . SER A 1 93 ? -34.878 -11.298 27.986 1.00 51.31 93 SER A O 1
#

pLDDT: mean 80.05, std 13.47, range [46.0, 98.12]

Foldseek 3Di:
DVVVVVCVVQQQDQDPVRDHDHDDPDDDPDDPPDPVVVVVVVVVVVVVVVVVCVVPVDPVVVVVVVVVVVVVVVVVVVVVVVVVVVVVVVVVD

Radius of gyration: 25.42 Å; chains: 1; bounding box: 48×45×57 Å

InterPro domains:
  IPR024326 Ribosomal RNA-processing protein 7, C-terminal domain [PF12923] (3-90)
  IPR040446 Ribosomal RNA-processing protein 7 [PTHR13191] (2-92)

Organism: Cricetulus griseus (NCBI:txid10029)

Secondary structure (DSSP, 8-state):
-HHHHHHHHSTTPBPTT--B----S-PPPPPP--HHHHHHHHHHHHHHHHHHHHH-S-HHHHHHHHHHHHHHHHHHHHHHHHHHHHHHHHTT-